Protein AF-A0A7S2VKK9-F1 (afdb_monomer_lite)

Organism: NCBI:txid1333877

Structure (mmCIF, N/CA/C/O backbone):
data_AF-A0A7S2VKK9-F1
#
_entry.id   AF-A0A7S2VKK9-F1
#
loop_
_atom_site.group_PDB
_atom_site.id
_atom_site.type_symbol
_atom_site.label_atom_id
_atom_site.label_alt_id
_atom_site.label_comp_id
_atom_site.label_asym_id
_atom_site.label_entity_id
_atom_site.label_seq_id
_atom_site.pdbx_PDB_ins_code
_atom_site.Cartn_x
_atom_site.Cartn_y
_atom_site.Cartn_z
_atom_site.occupancy
_atom_site.B_iso_or_equiv
_atom_site.auth_seq_id
_atom_site.auth_comp_id
_atom_site.auth_asym_id
_atom_site.auth_atom_id
_atom_site.pdbx_PDB_model_num
ATOM 1 N N . MET A 1 1 ? 43.364 -11.057 -56.332 1.00 78.00 1 MET A N 1
ATOM 2 C CA . MET A 1 1 ? 43.717 -10.960 -54.895 1.00 78.00 1 MET A CA 1
ATOM 3 C C . MET A 1 1 ? 43.530 -9.562 -54.306 1.00 78.00 1 MET A C 1
ATOM 5 O O . MET A 1 1 ? 42.889 -9.472 -53.272 1.00 78.00 1 MET A O 1
ATOM 9 N N . MET A 1 2 ? 43.999 -8.478 -54.940 1.00 90.31 2 MET A N 1
ATOM 10 C CA . MET A 1 2 ? 43.915 -7.111 -54.380 1.00 90.31 2 MET A CA 1
ATOM 11 C C . MET A 1 2 ? 42.489 -6.649 -54.000 1.00 90.31 2 MET A C 1
ATOM 13 O O . MET A 1 2 ? 42.286 -6.114 -52.916 1.00 90.31 2 MET A O 1
ATOM 17 N N . TRP A 1 3 ? 41.486 -6.938 -54.836 1.00 91.50 3 TRP A N 1
ATOM 18 C CA . TRP A 1 3 ? 40.078 -6.602 -54.561 1.00 91.50 3 TRP A CA 1
ATOM 19 C C . TRP A 1 3 ? 39.494 -7.301 -53.326 1.00 91.50 3 TRP A C 1
ATOM 21 O O . TRP A 1 3 ? 38.689 -6.714 -52.612 1.00 91.50 3 TRP A O 1
ATOM 31 N N . LEU A 1 4 ? 39.933 -8.532 -53.045 1.00 92.25 4 LEU A N 1
ATOM 32 C CA . LEU A 1 4 ? 39.472 -9.299 -51.886 1.00 92.25 4 LEU A CA 1
ATOM 33 C C . LEU A 1 4 ? 40.009 -8.699 -50.579 1.00 92.25 4 LEU A C 1
ATOM 35 O O . LEU A 1 4 ? 39.273 -8.585 -49.606 1.00 92.25 4 LEU A O 1
ATOM 39 N N . VAL A 1 5 ? 41.269 -8.252 -50.578 1.00 91.69 5 VAL A N 1
ATOM 40 C CA . VAL A 1 5 ? 41.887 -7.575 -49.425 1.00 91.69 5 VAL A CA 1
ATOM 41 C C . VAL A 1 5 ? 41.204 -6.234 -49.154 1.00 91.69 5 VAL A C 1
ATOM 43 O O . VAL A 1 5 ? 40.923 -5.905 -48.005 1.00 91.69 5 VAL A O 1
ATOM 46 N N . LEU A 1 6 ? 40.883 -5.477 -50.206 1.00 91.00 6 LEU A N 1
ATOM 47 C CA . LEU A 1 6 ? 40.191 -4.196 -50.065 1.00 91.00 6 LEU A CA 1
ATOM 48 C C . LEU A 1 6 ? 38.764 -4.382 -49.525 1.00 91.00 6 LEU A C 1
ATOM 50 O O . LEU A 1 6 ? 38.364 -3.666 -48.613 1.00 91.00 6 LEU A O 1
ATOM 54 N N . TYR A 1 7 ? 38.037 -5.393 -50.012 1.00 92.56 7 TYR A N 1
ATOM 55 C CA . TYR A 1 7 ? 36.715 -5.757 -49.494 1.00 92.56 7 TYR A CA 1
ATOM 56 C C . TYR A 1 7 ? 36.765 -6.173 -48.017 1.00 92.56 7 TYR A C 1
ATOM 58 O O . TYR A 1 7 ? 35.985 -5.666 -47.215 1.00 92.56 7 TYR A O 1
ATOM 66 N N . LEU A 1 8 ? 37.717 -7.033 -47.634 1.00 91.12 8 LEU A N 1
ATOM 67 C CA . LEU A 1 8 ? 37.890 -7.465 -46.243 1.00 91.12 8 LEU A CA 1
ATOM 68 C C . LEU A 1 8 ? 38.195 -6.289 -45.306 1.00 91.12 8 LEU A C 1
ATOM 70 O O . LEU A 1 8 ? 37.593 -6.199 -44.240 1.00 91.12 8 LEU A O 1
ATOM 74 N N . ASN A 1 9 ? 39.052 -5.352 -45.721 1.00 91.44 9 ASN A N 1
ATOM 75 C CA . ASN A 1 9 ? 39.366 -4.162 -44.927 1.00 91.44 9 ASN A CA 1
ATOM 76 C C . ASN A 1 9 ? 38.158 -3.231 -44.761 1.00 91.44 9 ASN A C 1
ATOM 78 O O . ASN A 1 9 ? 37.947 -2.698 -43.674 1.00 91.44 9 ASN A O 1
ATOM 82 N N . VAL A 1 10 ? 37.347 -3.052 -45.809 1.00 92.38 10 VAL A N 1
ATOM 83 C CA . VAL A 1 10 ? 36.124 -2.237 -45.732 1.00 92.38 10 VAL A CA 1
ATOM 84 C C . VAL A 1 10 ? 35.106 -2.885 -44.796 1.00 92.38 10 VAL A C 1
ATOM 86 O O . VAL A 1 10 ? 34.594 -2.212 -43.906 1.00 92.38 10 VAL A O 1
ATOM 89 N N . VAL A 1 11 ? 34.864 -4.193 -44.928 1.00 92.62 11 VAL A N 1
ATOM 90 C CA . VAL A 1 11 ? 33.946 -4.927 -44.042 1.00 92.62 11 VAL A CA 1
ATOM 91 C C . VAL A 1 11 ? 34.431 -4.873 -42.592 1.00 92.62 11 VAL A C 1
ATOM 93 O O . VAL A 1 11 ? 33.645 -4.563 -41.698 1.00 92.62 11 VAL A O 1
ATOM 96 N N . GLN A 1 12 ? 35.724 -5.096 -42.346 1.00 92.88 12 GLN A N 1
ATOM 97 C CA . GLN A 1 12 ? 36.304 -5.013 -41.005 1.00 92.88 12 GLN A CA 1
ATOM 98 C C . GLN A 1 12 ? 36.171 -3.603 -40.414 1.00 92.88 12 GLN A C 1
ATOM 100 O O . GLN A 1 12 ? 35.772 -3.467 -39.258 1.00 92.88 12 GLN A O 1
ATOM 105 N N . ALA A 1 13 ? 36.433 -2.551 -41.194 1.00 90.44 13 ALA A N 1
ATOM 106 C CA . ALA A 1 13 ? 36.272 -1.169 -40.747 1.00 90.44 13 ALA A CA 1
ATOM 107 C C . ALA A 1 13 ? 34.807 -0.833 -40.418 1.00 90.44 13 ALA A C 1
ATOM 109 O O . ALA A 1 13 ? 34.543 -0.208 -39.391 1.00 90.44 13 ALA A O 1
ATOM 110 N N . SER A 1 14 ? 33.849 -1.287 -41.233 1.00 89.56 14 SER A N 1
ATOM 111 C CA . SER A 1 14 ? 32.417 -1.092 -40.976 1.00 89.56 14 SER A CA 1
ATOM 112 C C . SER A 1 14 ? 31.949 -1.812 -39.711 1.00 89.56 14 SER A C 1
ATOM 114 O O . SER A 1 14 ? 31.207 -1.232 -38.921 1.00 89.56 14 SER A O 1
ATOM 116 N N . VAL A 1 15 ? 32.410 -3.045 -39.481 1.00 91.44 15 VAL A N 1
ATOM 117 C CA . VAL A 1 15 ? 32.084 -3.807 -38.267 1.00 91.44 15 VAL A CA 1
ATOM 118 C C . VAL A 1 15 ? 32.666 -3.119 -37.032 1.00 91.44 15 VAL A C 1
ATOM 120 O O . VAL A 1 15 ? 31.943 -2.894 -36.064 1.00 91.44 15 VAL A O 1
ATOM 123 N N . VAL A 1 16 ? 33.939 -2.712 -37.069 1.00 92.69 16 VAL A N 1
ATOM 124 C CA . VAL A 1 16 ? 34.577 -1.999 -35.949 1.00 92.69 16 VAL A CA 1
ATOM 125 C C . VAL A 1 16 ? 33.862 -0.678 -35.661 1.00 92.69 16 VAL A C 1
ATOM 127 O O . VAL A 1 16 ? 33.575 -0.394 -34.501 1.00 92.69 16 VAL A O 1
ATOM 130 N N . ALA A 1 17 ? 33.508 0.102 -36.686 1.00 88.75 17 ALA A N 1
ATOM 131 C CA . ALA A 1 17 ? 32.767 1.351 -36.513 1.00 88.75 17 ALA A CA 1
ATOM 132 C C . ALA A 1 17 ? 31.373 1.125 -35.900 1.00 88.75 17 ALA A C 1
ATOM 134 O O . ALA A 1 17 ? 30.969 1.868 -35.005 1.00 88.75 17 ALA A O 1
ATOM 135 N N . PHE A 1 18 ? 30.663 0.075 -36.325 1.00 91.06 18 PHE A N 1
ATOM 136 C CA . PHE A 1 18 ? 29.365 -0.289 -35.759 1.00 91.06 18 PHE A CA 1
ATOM 137 C C . PHE A 1 18 ? 29.469 -0.638 -34.271 1.00 91.06 18 PHE A C 1
ATOM 139 O O . PHE A 1 18 ? 28.671 -0.150 -33.477 1.00 91.06 18 PHE A O 1
ATOM 146 N N . PHE A 1 19 ? 30.473 -1.419 -33.866 1.00 92.38 19 PHE A N 1
ATOM 147 C CA . PHE A 1 19 ? 30.678 -1.741 -32.451 1.00 92.38 19 PHE A CA 1
ATOM 148 C C . PHE A 1 19 ? 31.119 -0.523 -31.633 1.00 92.38 19 PHE A C 1
ATOM 150 O O . PHE A 1 19 ? 30.591 -0.302 -30.545 1.00 92.38 19 PHE A O 1
ATOM 157 N N . MET A 1 20 ? 32.036 0.292 -32.161 1.00 92.50 20 MET A N 1
ATOM 158 C CA . MET A 1 20 ? 32.563 1.471 -31.466 1.00 92.50 20 MET A CA 1
ATOM 159 C C . MET A 1 20 ? 31.515 2.564 -31.250 1.00 92.50 20 MET A C 1
ATOM 161 O O . MET A 1 20 ? 31.612 3.295 -30.272 1.00 92.50 20 MET A O 1
ATOM 165 N N . LEU A 1 21 ? 30.517 2.684 -32.129 1.00 92.44 21 LEU A N 1
ATOM 166 C CA . LEU A 1 21 ? 29.444 3.674 -31.987 1.00 92.44 21 LEU A CA 1
ATOM 167 C C . LEU A 1 21 ? 28.177 3.078 -31.369 1.00 92.44 21 LEU A C 1
ATOM 169 O O . LEU A 1 21 ? 27.559 3.697 -30.506 1.00 92.44 21 LEU A O 1
ATOM 173 N N . GLY A 1 22 ? 27.796 1.867 -31.771 1.00 92.50 22 GLY A N 1
ATOM 174 C CA . GLY A 1 22 ? 26.566 1.223 -31.320 1.00 92.50 22 GLY A CA 1
ATOM 175 C C . GLY A 1 22 ? 26.605 0.822 -29.848 1.00 92.50 22 GLY A C 1
ATOM 176 O O . GLY A 1 22 ? 25.620 1.015 -29.138 1.00 92.50 22 GLY A O 1
ATOM 177 N N . LEU A 1 23 ? 27.741 0.309 -29.364 1.00 92.44 23 LEU A N 1
ATOM 178 C CA . LEU A 1 23 ? 27.854 -0.177 -27.989 1.00 92.44 23 LEU A CA 1
ATOM 179 C C . LEU A 1 23 ? 27.788 0.965 -26.957 1.00 92.44 23 LEU A C 1
ATOM 181 O O . LEU A 1 23 ? 27.008 0.838 -26.012 1.00 92.44 23 LEU A O 1
ATOM 185 N N . PRO A 1 24 ? 28.484 2.109 -27.129 1.00 94.12 24 PRO A N 1
ATOM 186 C CA . PRO A 1 24 ? 28.315 3.252 -26.231 1.00 94.12 24 PRO A CA 1
ATOM 187 C C . PRO A 1 24 ? 26.901 3.830 -26.244 1.00 94.12 24 PRO A C 1
ATOM 189 O O . PRO A 1 24 ? 26.372 4.135 -25.179 1.00 94.12 24 PRO A O 1
ATOM 192 N N . ILE A 1 25 ? 26.264 3.942 -27.418 1.00 94.81 25 ILE A N 1
ATOM 193 C CA . ILE A 1 25 ? 24.878 4.425 -2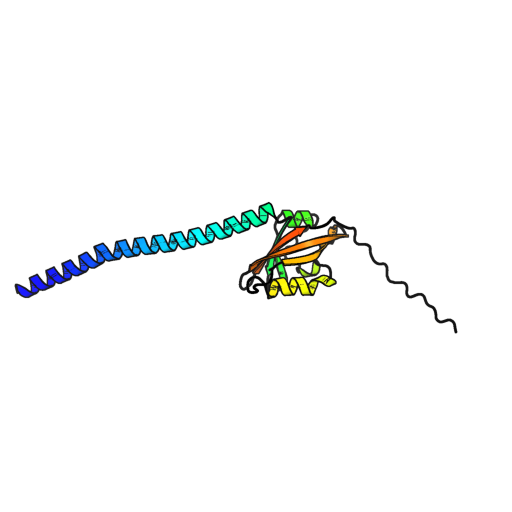7.512 1.00 94.81 25 ILE A CA 1
ATOM 194 C C . ILE A 1 25 ? 23.947 3.498 -26.727 1.00 94.81 25 ILE A C 1
ATOM 196 O O . ILE A 1 25 ? 23.158 3.981 -25.918 1.00 94.81 25 ILE A O 1
ATOM 200 N N . LEU A 1 26 ? 24.082 2.179 -26.900 1.00 94.38 26 LEU A N 1
ATOM 201 C CA . LEU A 1 26 ? 23.287 1.195 -26.168 1.00 94.38 26 LEU A CA 1
ATOM 202 C C . LEU A 1 26 ? 23.482 1.316 -24.652 1.00 94.38 26 LEU A C 1
ATOM 204 O O . LEU A 1 26 ? 22.494 1.323 -23.921 1.00 94.38 26 LEU A O 1
ATOM 208 N N . ILE A 1 27 ? 24.729 1.442 -24.181 1.00 95.50 27 ILE A N 1
ATOM 209 C CA . ILE A 1 27 ? 25.026 1.626 -22.752 1.00 95.50 27 ILE A CA 1
ATOM 210 C C . ILE A 1 27 ? 24.359 2.899 -22.233 1.00 95.50 27 ILE A C 1
ATOM 212 O O . ILE A 1 27 ? 23.664 2.843 -21.224 1.00 95.50 27 ILE A O 1
ATOM 216 N N . ILE A 1 28 ? 24.511 4.024 -22.937 1.00 95.81 28 ILE A N 1
ATOM 217 C CA . ILE A 1 28 ? 23.922 5.306 -22.531 1.00 95.81 28 ILE A CA 1
ATOM 218 C C . ILE A 1 28 ? 22.397 5.199 -22.468 1.00 95.81 28 ILE A C 1
ATOM 220 O O . ILE A 1 28 ? 21.794 5.612 -21.479 1.00 95.81 28 ILE A O 1
ATOM 224 N N . THR A 1 29 ? 21.757 4.620 -23.487 1.00 94.62 29 THR A N 1
ATOM 225 C CA . THR A 1 29 ? 20.302 4.424 -23.489 1.00 94.62 29 THR A CA 1
ATOM 226 C C . THR A 1 29 ? 19.860 3.547 -22.321 1.00 94.62 29 THR A C 1
ATOM 228 O O . THR A 1 29 ? 18.897 3.885 -21.638 1.00 94.62 29 THR A O 1
ATOM 231 N N . LEU A 1 30 ? 20.572 2.453 -22.047 1.00 95.56 30 LEU A N 1
ATOM 232 C CA . LEU A 1 30 ? 20.227 1.540 -20.961 1.00 95.56 30 LEU A CA 1
ATOM 233 C C . LEU A 1 30 ? 20.411 2.191 -19.583 1.00 95.56 30 LEU A C 1
ATOM 235 O O . LEU A 1 30 ? 19.562 2.012 -18.710 1.00 95.56 30 LEU A O 1
ATOM 239 N N . SER A 1 31 ? 21.454 3.005 -19.405 1.00 95.50 31 SER A N 1
ATOM 240 C CA . SER A 1 31 ? 21.652 3.817 -18.201 1.00 95.50 31 SER A CA 1
ATOM 241 C C . SER A 1 31 ? 20.512 4.815 -18.000 1.00 95.50 31 SER A C 1
ATOM 243 O O . SER A 1 31 ? 19.924 4.839 -16.926 1.00 95.50 31 SER A O 1
ATOM 245 N N . LEU A 1 32 ? 20.115 5.558 -19.039 1.00 94.50 32 LEU A N 1
ATOM 246 C CA . LEU A 1 32 ? 19.007 6.519 -18.951 1.00 94.50 32 LEU A CA 1
ATOM 247 C C . LEU A 1 32 ? 17.671 5.844 -18.615 1.00 94.50 32 LEU A C 1
ATOM 249 O O . LEU A 1 32 ? 16.903 6.340 -17.789 1.00 94.50 32 LEU A O 1
ATOM 253 N N . VAL A 1 33 ? 17.382 4.694 -19.228 1.00 95.06 33 VAL A N 1
ATOM 254 C CA . VAL A 1 33 ? 16.172 3.919 -18.914 1.00 95.06 33 VAL A CA 1
ATOM 255 C C . VAL A 1 33 ? 16.215 3.421 -17.469 1.00 95.06 33 VAL A C 1
ATOM 257 O O . VAL A 1 33 ? 15.222 3.513 -16.754 1.00 95.06 33 VAL A O 1
ATOM 260 N N . THR A 1 34 ? 17.369 2.946 -17.007 1.00 94.38 34 THR A N 1
ATOM 261 C CA . THR A 1 34 ? 17.518 2.483 -15.622 1.00 94.38 34 THR A CA 1
ATOM 262 C C . THR A 1 34 ? 17.327 3.633 -14.635 1.00 94.38 34 THR A C 1
ATOM 264 O O . THR A 1 34 ? 16.558 3.499 -13.688 1.00 94.38 34 THR A O 1
ATOM 267 N N . ASP A 1 35 ? 17.945 4.787 -14.883 1.00 94.81 35 ASP A N 1
ATOM 268 C CA . ASP A 1 35 ? 17.845 5.961 -14.014 1.00 94.81 35 ASP A CA 1
ATOM 269 C C . ASP A 1 35 ? 16.420 6.508 -13.946 1.00 94.81 35 ASP A C 1
ATOM 271 O O . ASP A 1 35 ? 15.938 6.850 -12.866 1.00 94.81 35 ASP A O 1
ATOM 275 N N . THR A 1 36 ? 15.714 6.558 -15.077 1.00 92.12 36 THR A N 1
ATOM 276 C CA . THR A 1 36 ? 14.314 7.007 -15.104 1.00 92.12 36 THR A CA 1
ATOM 277 C C . THR A 1 36 ? 13.413 6.073 -14.303 1.00 92.12 36 THR A C 1
ATOM 279 O O . THR A 1 36 ? 12.657 6.546 -13.456 1.00 92.12 36 THR A O 1
ATOM 282 N N . VAL A 1 37 ? 13.549 4.755 -14.476 1.00 92.19 37 VAL A N 1
ATOM 283 C CA . VAL A 1 37 ? 12.784 3.763 -13.704 1.00 92.19 37 VAL A CA 1
ATOM 284 C C . VAL A 1 37 ? 13.114 3.850 -12.213 1.00 92.19 37 VAL A C 1
ATOM 286 O O . VAL A 1 37 ? 12.205 3.906 -11.382 1.00 92.19 37 VAL A O 1
ATOM 289 N N . CYS A 1 38 ? 14.397 3.916 -11.855 1.00 92.38 38 CYS A N 1
ATOM 290 C CA . CYS A 1 38 ? 14.841 4.037 -10.467 1.00 92.38 38 CYS A CA 1
ATOM 291 C C . CYS A 1 38 ? 14.341 5.333 -9.818 1.00 92.38 38 CYS A C 1
ATOM 293 O O . CYS A 1 38 ? 13.8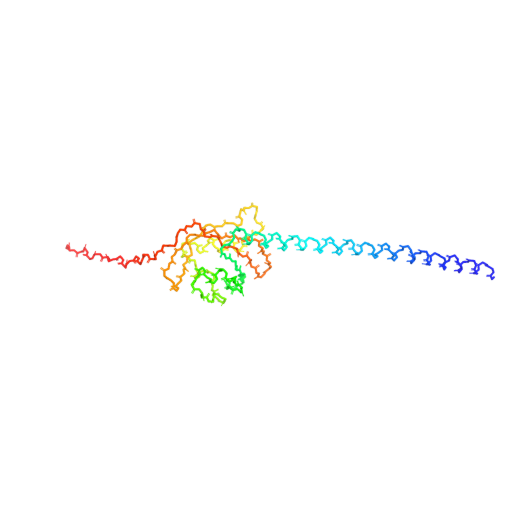43 5.298 -8.693 1.00 92.38 38 CYS A O 1
ATOM 295 N N . SER A 1 39 ? 14.417 6.459 -10.529 1.00 89.50 39 SER A N 1
ATOM 296 C CA . SER A 1 39 ? 13.936 7.761 -10.060 1.00 89.50 39 SER A CA 1
ATOM 297 C C . SER A 1 39 ? 12.424 7.756 -9.840 1.00 89.50 39 SER A C 1
ATOM 299 O O . SER A 1 39 ? 11.954 8.198 -8.791 1.00 89.50 39 SER A O 1
ATOM 301 N N . SER A 1 40 ? 11.651 7.178 -10.765 1.00 84.19 40 SER A N 1
ATOM 302 C CA . SER A 1 40 ? 10.201 7.029 -10.606 1.00 84.19 40 SER A CA 1
ATOM 303 C C . SER A 1 40 ? 9.839 6.145 -9.412 1.00 84.19 40 SER A C 1
ATOM 305 O O . SER A 1 40 ? 8.993 6.525 -8.602 1.00 84.19 40 SER A O 1
ATOM 307 N N . CYS A 1 41 ? 10.506 5.000 -9.246 1.00 83.44 41 CYS A N 1
ATOM 308 C CA . CYS A 1 41 ? 10.306 4.130 -8.087 1.00 83.44 41 CYS A CA 1
ATOM 309 C C . CYS A 1 41 ? 10.643 4.849 -6.777 1.00 83.44 41 CYS A C 1
ATOM 311 O O . CYS A 1 41 ? 9.846 4.828 -5.840 1.00 83.44 41 CYS A O 1
ATOM 313 N N . TYR A 1 42 ? 11.789 5.529 -6.718 1.00 88.06 42 TYR A N 1
ATOM 314 C CA . TYR A 1 42 ? 12.221 6.265 -5.534 1.00 88.06 42 TYR A CA 1
ATOM 315 C C . TYR A 1 42 ? 11.272 7.419 -5.192 1.00 88.06 42 TYR A C 1
ATOM 317 O O . TYR A 1 42 ? 10.902 7.590 -4.031 1.00 88.06 42 TYR A O 1
ATOM 325 N N . SER A 1 43 ? 10.835 8.185 -6.195 1.00 82.38 43 SER A N 1
ATOM 326 C CA . SER A 1 43 ? 9.873 9.274 -6.022 1.00 82.38 43 SER A CA 1
ATOM 327 C C . SER A 1 43 ? 8.550 8.762 -5.453 1.00 82.38 43 SER A C 1
ATOM 329 O O . SER A 1 43 ? 8.063 9.314 -4.469 1.00 82.38 43 SER A O 1
ATOM 331 N N . ASN A 1 44 ? 8.027 7.652 -5.983 1.00 78.12 44 ASN A N 1
ATOM 332 C CA . ASN A 1 44 ? 6.798 7.032 -5.487 1.00 78.12 44 ASN A CA 1
ATOM 333 C C . ASN A 1 44 ? 6.938 6.532 -4.045 1.00 78.12 44 ASN A C 1
ATOM 335 O O . ASN A 1 44 ? 6.063 6.785 -3.218 1.00 78.12 44 ASN A O 1
ATOM 339 N N . VAL A 1 45 ? 8.046 5.861 -3.713 1.00 81.75 45 VAL A N 1
ATOM 340 C CA . VAL A 1 45 ? 8.306 5.398 -2.339 1.00 81.75 45 VAL A CA 1
ATOM 341 C C . VAL A 1 45 ? 8.390 6.585 -1.384 1.00 81.75 45 VAL A C 1
ATOM 343 O O . VAL A 1 45 ? 7.732 6.587 -0.347 1.00 81.75 45 VAL A O 1
ATOM 346 N N . ARG A 1 46 ? 9.131 7.635 -1.750 1.00 83.12 46 ARG A N 1
ATOM 347 C CA . ARG A 1 46 ? 9.302 8.822 -0.909 1.00 83.12 46 ARG A CA 1
ATOM 348 C C . ARG A 1 46 ? 8.007 9.617 -0.746 1.00 83.12 46 ARG A C 1
ATOM 350 O O . ARG A 1 46 ? 7.732 10.107 0.350 1.00 83.12 46 ARG A O 1
ATOM 357 N N . ALA A 1 47 ? 7.207 9.741 -1.803 1.00 77.56 47 ALA A N 1
ATOM 358 C CA . ALA A 1 47 ? 5.883 10.353 -1.741 1.00 77.56 47 ALA A CA 1
ATOM 359 C C . ALA A 1 47 ? 4.971 9.578 -0.780 1.00 77.56 47 ALA A C 1
ATOM 361 O O . ALA A 1 47 ? 4.381 10.180 0.115 1.00 77.56 47 ALA A O 1
ATOM 362 N N . ASN A 1 48 ? 4.944 8.246 -0.887 1.00 79.88 48 ASN A N 1
ATOM 363 C CA . ASN A 1 48 ? 4.175 7.386 0.010 1.00 79.88 48 ASN A CA 1
ATOM 364 C C . ASN A 1 48 ? 4.643 7.505 1.463 1.00 79.88 48 ASN A C 1
ATOM 366 O O . ASN A 1 48 ? 3.818 7.697 2.349 1.00 79.88 48 ASN A O 1
ATOM 370 N N . GLU A 1 49 ? 5.950 7.464 1.726 1.00 80.94 49 GLU A N 1
ATOM 371 C CA . GLU A 1 49 ? 6.485 7.656 3.079 1.00 80.94 49 GLU A CA 1
ATOM 372 C C . GLU A 1 49 ? 6.116 9.019 3.667 1.00 80.94 49 GLU A C 1
ATOM 374 O O . GLU A 1 49 ? 5.818 9.124 4.855 1.00 80.94 49 GLU A O 1
ATOM 379 N N . THR A 1 50 ? 6.132 10.068 2.845 1.00 80.94 50 THR A N 1
ATOM 380 C CA . THR A 1 50 ? 5.793 11.424 3.289 1.00 80.94 50 THR A CA 1
ATOM 381 C C . THR A 1 50 ? 4.304 11.518 3.610 1.00 80.94 50 THR A C 1
ATOM 383 O O . THR A 1 50 ? 3.940 12.009 4.674 1.00 80.94 50 THR A O 1
ATOM 386 N N . LEU A 1 51 ? 3.441 10.966 2.753 1.00 74.44 51 LEU A N 1
ATOM 387 C CA . LEU A 1 51 ? 2.000 10.883 3.002 1.00 74.44 51 LEU A CA 1
ATOM 388 C C . LEU A 1 51 ? 1.687 10.097 4.279 1.00 74.44 51 LEU A C 1
ATOM 390 O O . LEU A 1 51 ? 0.881 10.542 5.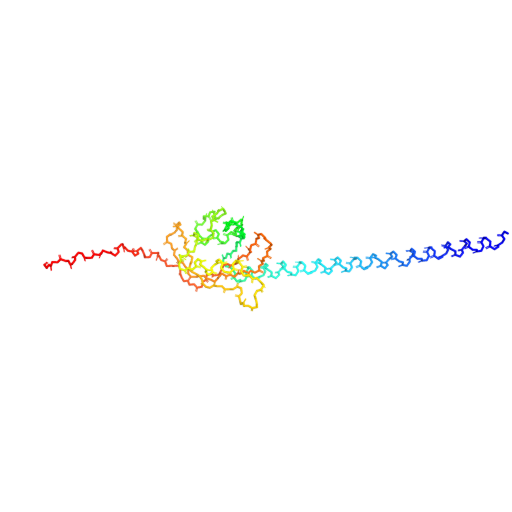095 1.00 74.44 51 LEU A O 1
ATOM 394 N N . LEU A 1 52 ? 2.366 8.968 4.481 1.00 79.38 52 LEU A N 1
ATOM 395 C CA . LEU A 1 52 ? 2.228 8.144 5.678 1.00 79.38 52 LEU A CA 1
ATOM 396 C C . LEU A 1 52 ? 2.639 8.906 6.940 1.00 79.38 52 LEU A C 1
ATOM 398 O O . LEU A 1 52 ? 1.890 8.913 7.915 1.00 79.38 52 LEU A O 1
ATOM 402 N N . LYS A 1 53 ? 3.787 9.592 6.918 1.00 78.69 53 LYS A N 1
ATOM 403 C CA . LYS A 1 53 ? 4.285 10.360 8.069 1.00 78.69 53 LYS A CA 1
ATOM 404 C C . LYS A 1 53 ? 3.416 11.567 8.405 1.00 78.69 53 LYS A C 1
ATOM 406 O O . LYS A 1 53 ? 3.273 11.891 9.577 1.00 78.69 53 LYS A O 1
ATOM 411 N N . THR A 1 54 ? 2.883 12.259 7.401 1.00 75.69 54 THR A N 1
ATOM 412 C CA . THR A 1 54 ? 2.165 13.522 7.618 1.00 75.69 54 THR A CA 1
ATOM 413 C C . THR A 1 54 ? 0.677 13.320 7.900 1.00 75.69 54 THR A C 1
ATOM 415 O O . THR A 1 54 ? 0.096 14.119 8.628 1.00 75.69 54 THR A O 1
ATOM 418 N N . PHE A 1 55 ? 0.051 12.275 7.350 1.00 70.12 55 PHE A N 1
ATOM 419 C CA . PHE A 1 55 ? -1.413 12.170 7.338 1.00 70.12 55 PHE A CA 1
ATOM 420 C C . PHE A 1 55 ? -1.981 10.868 7.899 1.00 70.12 55 PHE A C 1
ATOM 422 O O . PHE A 1 55 ? -3.202 10.768 8.002 1.00 70.12 55 PHE A O 1
ATOM 429 N N . SER A 1 56 ? -1.159 9.879 8.265 1.00 79.50 56 SER A N 1
ATOM 430 C CA . SER A 1 56 ? -1.673 8.600 8.767 1.00 79.50 56 SER A CA 1
ATOM 431 C C . SER A 1 56 ? -1.380 8.393 10.250 1.00 79.50 56 SER A C 1
ATOM 433 O O . SER A 1 56 ? -0.252 8.555 10.707 1.00 79.50 56 SER A O 1
ATOM 435 N N . ASN A 1 57 ? -2.409 8.001 10.999 1.00 90.06 57 ASN A N 1
ATOM 436 C CA . ASN A 1 57 ? -2.279 7.475 12.359 1.00 90.06 57 ASN A CA 1
ATOM 437 C C . ASN A 1 57 ? -1.907 5.983 12.344 1.00 90.06 57 ASN A C 1
ATOM 439 O O . ASN A 1 57 ? -1.484 5.438 13.356 1.00 90.06 57 ASN A O 1
ATOM 443 N N . GLY A 1 58 ? -2.059 5.322 11.196 1.00 91.38 58 GLY A N 1
ATOM 444 C CA . GLY A 1 58 ? -1.691 3.933 10.984 1.00 91.38 58 GLY A CA 1
ATOM 445 C C . GLY A 1 58 ? -1.745 3.571 9.505 1.00 91.38 58 GLY A C 1
ATOM 446 O O . GLY A 1 58 ? -2.412 4.231 8.706 1.00 91.38 58 GLY A O 1
ATOM 447 N N . ALA A 1 59 ? -1.039 2.513 9.128 1.00 92.31 59 ALA A N 1
ATOM 448 C CA . ALA A 1 59 ? -1.083 1.964 7.783 1.00 92.31 59 ALA A CA 1
ATOM 449 C C . ALA A 1 59 ? -1.003 0.449 7.836 1.00 92.31 59 ALA A C 1
ATOM 451 O O . ALA A 1 59 ? -0.372 -0.116 8.729 1.00 92.31 59 ALA A O 1
ATOM 452 N N . PHE A 1 60 ? -1.648 -0.211 6.887 1.00 94.56 60 PHE A N 1
ATOM 453 C CA . PHE A 1 60 ? -1.695 -1.660 6.845 1.00 94.56 60 PHE A CA 1
ATOM 454 C C . PHE A 1 60 ? -1.931 -2.165 5.421 1.00 94.56 60 PHE A C 1
ATOM 456 O O . PHE A 1 60 ? -2.407 -1.444 4.542 1.00 94.56 60 PHE A O 1
ATOM 463 N N . ALA A 1 61 ? -1.544 -3.413 5.185 1.00 95.25 61 ALA A N 1
ATOM 464 C CA . ALA A 1 61 ? -1.690 -4.095 3.911 1.00 95.25 61 ALA A CA 1
ATOM 465 C C . ALA A 1 61 ? -2.691 -5.235 4.061 1.00 95.25 61 ALA A C 1
ATOM 467 O O . ALA A 1 61 ? -2.556 -6.057 4.968 1.00 95.25 61 ALA A O 1
ATOM 468 N N . VAL A 1 62 ? -3.651 -5.311 3.149 1.00 96.56 62 VAL A N 1
ATOM 469 C CA . VAL A 1 62 ? -4.714 -6.317 3.145 1.00 96.56 62 VAL A CA 1
ATOM 470 C C . VAL A 1 62 ? -4.566 -7.206 1.930 1.00 96.56 62 VAL A C 1
ATOM 472 O O . VAL A 1 62 ? -4.364 -6.725 0.814 1.00 96.56 62 VAL A O 1
ATOM 475 N N . ASP A 1 63 ? -4.655 -8.510 2.153 1.00 96.44 63 ASP A N 1
ATOM 476 C CA . ASP A 1 63 ? -4.773 -9.483 1.081 1.00 96.44 63 ASP A CA 1
ATOM 477 C C . ASP A 1 63 ? -6.149 -9.367 0.429 1.00 96.44 63 ASP A C 1
ATOM 479 O O . ASP A 1 63 ? -7.176 -9.561 1.074 1.00 96.44 63 ASP A O 1
ATOM 483 N N . MET A 1 64 ? -6.175 -9.090 -0.869 1.00 93.50 64 MET A N 1
ATOM 484 C CA . MET A 1 64 ? -7.426 -8.948 -1.607 1.00 93.50 64 MET A CA 1
ATOM 485 C C . MET A 1 64 ? -8.219 -10.252 -1.724 1.00 93.50 64 MET A C 1
ATOM 487 O O . MET A 1 64 ? -9.409 -10.207 -2.010 1.00 93.50 64 MET A O 1
ATOM 491 N N . ARG A 1 65 ? -7.579 -11.419 -1.569 1.00 93.88 65 ARG A N 1
ATOM 492 C CA . ARG A 1 65 ? -8.275 -12.710 -1.691 1.00 93.88 65 ARG A CA 1
ATOM 493 C C . ARG A 1 65 ? -8.955 -13.137 -0.401 1.00 93.88 65 ARG A C 1
ATOM 495 O O . ARG A 1 65 ? -10.047 -13.685 -0.461 1.00 93.88 65 ARG A O 1
ATOM 502 N N . SER A 1 66 ? -8.278 -12.957 0.728 1.00 95.00 66 SER A N 1
ATOM 503 C CA . SER A 1 66 ? -8.763 -13.401 2.037 1.00 95.00 66 SER A CA 1
ATOM 504 C C . SER A 1 66 ? -9.366 -12.282 2.877 1.00 95.00 66 SER A C 1
ATOM 506 O O . SER A 1 66 ? -9.948 -12.591 3.903 1.00 95.00 66 SER A O 1
ATOM 508 N N . GLY A 1 67 ? -9.172 -11.007 2.518 1.00 94.19 67 GLY A N 1
ATOM 509 C CA . GLY A 1 67 ? -9.528 -9.871 3.380 1.00 94.19 67 GLY A CA 1
ATOM 510 C C . GLY A 1 67 ? -8.598 -9.698 4.588 1.00 94.19 67 GLY A C 1
ATOM 511 O O . GLY A 1 67 ? -8.725 -8.734 5.340 1.00 94.19 67 GLY A O 1
ATOM 512 N N . SER A 1 68 ? -7.615 -10.589 4.758 1.00 97.19 68 SER A N 1
ATOM 513 C CA . SER A 1 68 ? -6.767 -10.618 5.948 1.00 97.19 68 SER A CA 1
ATOM 514 C C . SER A 1 68 ? -5.642 -9.590 5.895 1.00 97.19 68 SER A C 1
ATOM 516 O O . SER A 1 68 ? -4.973 -9.422 4.867 1.00 97.19 68 SER A O 1
ATOM 518 N N . ILE A 1 69 ? -5.337 -8.989 7.037 1.00 97.12 69 ILE A N 1
ATOM 519 C CA . ILE A 1 69 ? -4.231 -8.051 7.205 1.00 97.12 69 ILE A CA 1
ATOM 520 C C . ILE A 1 69 ? -2.903 -8.812 7.157 1.00 97.12 69 ILE A C 1
ATOM 522 O O . ILE A 1 69 ? -2.618 -9.665 7.991 1.00 97.12 69 ILE A O 1
ATOM 526 N N . ARG A 1 70 ? -2.054 -8.492 6.179 1.00 96.88 70 ARG A N 1
ATOM 527 C CA . ARG A 1 70 ? -0.709 -9.074 6.019 1.00 96.88 70 ARG A CA 1
ATOM 528 C C . ARG A 1 70 ? 0.376 -8.274 6.724 1.00 96.88 70 ARG A C 1
ATOM 530 O O . ARG A 1 70 ? 1.404 -8.827 7.100 1.00 96.88 70 ARG A O 1
ATOM 537 N N . HIS A 1 71 ? 0.178 -6.968 6.847 1.00 95.12 71 HIS A N 1
ATOM 538 C CA . HIS A 1 71 ? 1.137 -6.067 7.468 1.00 95.12 71 HIS A CA 1
ATOM 539 C C . HIS A 1 71 ? 0.399 -4.938 8.171 1.00 95.12 71 HIS A C 1
ATOM 541 O O . HIS A 1 71 ? -0.588 -4.445 7.636 1.00 95.12 71 HIS A O 1
ATOM 547 N N . ALA A 1 72 ? 0.898 -4.504 9.322 1.00 94.12 72 ALA A N 1
ATOM 548 C CA . ALA A 1 72 ? 0.392 -3.353 10.054 1.00 94.12 72 ALA A CA 1
ATOM 549 C C . ALA A 1 72 ? 1.576 -2.534 10.574 1.00 94.12 72 ALA A C 1
ATOM 551 O O . ALA A 1 72 ? 2.570 -3.095 11.041 1.00 94.12 72 ALA A O 1
ATOM 552 N N . SER A 1 73 ? 1.483 -1.211 10.474 1.00 92.69 73 SER A N 1
ATOM 553 C CA . SER A 1 73 ? 2.482 -0.301 11.021 1.00 92.69 73 SER A CA 1
ATOM 554 C C . SER A 1 73 ? 2.427 -0.291 12.547 1.00 92.69 73 SER A C 1
ATOM 556 O O . SER A 1 73 ? 1.391 -0.568 13.151 1.00 92.69 73 SER A O 1
ATOM 558 N N . VAL A 1 74 ? 3.537 0.084 13.186 1.00 91.44 74 VAL A N 1
ATOM 559 C CA . VAL A 1 74 ? 3.617 0.162 14.654 1.00 91.44 74 VAL A CA 1
ATOM 560 C C . VAL A 1 74 ? 2.570 1.126 15.223 1.00 91.44 74 VAL A C 1
ATOM 562 O O . VAL A 1 74 ? 1.887 0.786 16.181 1.00 91.44 74 VAL A O 1
ATOM 565 N N . SER A 1 75 ? 2.351 2.274 14.576 1.00 91.31 75 SER A N 1
ATOM 566 C CA . SER A 1 75 ? 1.324 3.244 14.986 1.00 91.31 75 SER A CA 1
ATOM 567 C C . SER A 1 75 ? -0.098 2.681 14.895 1.00 91.31 75 SER A C 1
ATOM 569 O O . SER A 1 75 ? -0.949 3.004 15.720 1.00 91.31 75 SER A O 1
ATOM 571 N N . MET A 1 76 ? -0.354 1.786 13.934 1.00 91.50 76 MET A N 1
ATOM 572 C CA . MET A 1 76 ? -1.626 1.073 13.858 1.00 91.50 76 MET A CA 1
ATOM 573 C C . MET A 1 76 ? -1.784 0.134 15.066 1.00 91.50 76 MET A C 1
ATOM 575 O O . MET A 1 76 ? -2.844 0.118 15.677 1.00 91.50 76 MET A O 1
ATOM 579 N N . LEU A 1 77 ? -0.734 -0.594 15.468 1.00 91.94 77 LEU A N 1
ATOM 580 C CA . LEU A 1 77 ? -0.773 -1.430 16.679 1.00 91.94 77 LEU A CA 1
ATOM 581 C C . LEU A 1 77 ? -1.091 -0.587 17.921 1.00 91.94 77 LEU A C 1
ATOM 583 O O . LEU A 1 77 ? -1.957 -0.958 18.705 1.00 91.94 77 LEU A O 1
ATOM 587 N N . GLU A 1 78 ? -0.436 0.564 18.084 1.00 91.69 78 GLU A N 1
ATOM 588 C CA . GLU A 1 78 ? -0.683 1.488 19.200 1.00 91.69 78 GLU A CA 1
ATOM 589 C C . GLU A 1 78 ? -2.138 1.973 19.235 1.00 91.69 78 GLU A C 1
ATOM 591 O O . GLU A 1 78 ? -2.759 1.984 20.300 1.00 91.69 78 GLU A O 1
ATOM 596 N N . LEU A 1 79 ? -2.715 2.290 18.070 1.00 90.12 79 LEU A N 1
ATOM 597 C CA . LEU A 1 79 ? -4.105 2.733 17.951 1.00 90.12 79 LEU A CA 1
ATOM 598 C C . LEU A 1 79 ? -5.112 1.671 18.428 1.00 90.12 79 LEU A C 1
ATOM 600 O O . LEU A 1 79 ? -6.146 2.015 19.000 1.00 90.12 79 LEU A O 1
ATOM 604 N N . PHE A 1 80 ? -4.789 0.390 18.246 1.00 91.44 80 PHE A N 1
ATOM 605 C CA . PHE A 1 80 ? -5.606 -0.753 18.668 1.00 91.44 80 PHE A CA 1
ATOM 606 C C . PHE A 1 80 ? -5.131 -1.365 20.001 1.00 91.44 80 PHE A C 1
ATOM 608 O O . PHE A 1 80 ? -5.400 -2.524 20.307 1.00 91.44 80 PHE A O 1
ATOM 615 N N . GLY A 1 81 ? -4.429 -0.595 20.841 1.00 90.69 81 GLY A N 1
ATOM 616 C CA . GLY A 1 81 ? -4.040 -1.032 22.188 1.00 90.69 81 GLY A CA 1
ATOM 617 C C . GLY A 1 81 ? -2.923 -2.084 22.213 1.00 90.69 81 GLY A C 1
ATOM 618 O O . GLY A 1 81 ? -2.865 -2.911 23.125 1.00 90.69 81 GLY A O 1
ATOM 619 N N . GLY A 1 82 ? -2.044 -2.076 21.212 1.00 91.25 82 GLY A N 1
ATOM 620 C CA . GLY A 1 82 ? -0.886 -2.964 21.089 1.00 91.25 82 GLY A CA 1
ATOM 621 C C . GLY A 1 82 ? -1.222 -4.385 20.631 1.00 91.25 82 GLY A C 1
ATOM 622 O O . GLY A 1 82 ? -0.425 -5.295 20.850 1.00 91.25 82 GLY A O 1
ATOM 623 N N . GLU A 1 83 ? -2.406 -4.607 20.061 1.00 89.44 83 GLU A N 1
ATOM 624 C CA . GLU A 1 83 ? -2.817 -5.909 19.532 1.00 89.44 83 GLU A CA 1
ATOM 625 C C . GLU A 1 83 ? -2.196 -6.182 18.158 1.00 89.44 83 GLU A C 1
ATOM 627 O O . GLU A 1 83 ? -2.193 -5.318 17.281 1.00 89.44 83 GLU A O 1
ATOM 632 N N . ASN A 1 84 ? -1.670 -7.395 17.959 1.00 92.06 84 ASN A N 1
ATOM 633 C CA . ASN A 1 84 ? -1.145 -7.805 16.662 1.00 92.06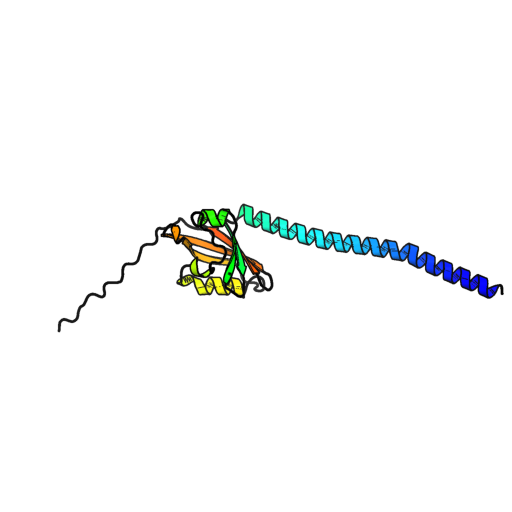 84 ASN A CA 1
ATOM 634 C C . ASN A 1 84 ? -2.295 -8.141 15.707 1.00 92.06 84 ASN A C 1
ATOM 636 O O . ASN A 1 84 ? -2.835 -9.237 15.759 1.00 92.06 84 ASN A O 1
ATOM 640 N N . MET A 1 85 ? -2.617 -7.217 14.805 1.00 93.38 85 MET A N 1
ATOM 641 C CA . MET A 1 85 ? -3.706 -7.376 13.833 1.00 93.38 85 MET A CA 1
ATOM 642 C C . MET A 1 85 ? -3.339 -8.221 12.605 1.00 93.38 85 MET A C 1
ATOM 644 O O . MET A 1 85 ? -4.180 -8.437 11.736 1.00 93.38 85 MET A O 1
ATOM 648 N N . VAL A 1 86 ? -2.095 -8.689 12.475 1.00 95.88 86 VAL A N 1
ATOM 649 C CA . VAL A 1 86 ? -1.704 -9.512 11.323 1.00 95.88 86 VAL A CA 1
ATOM 650 C C . VAL A 1 86 ? -2.440 -10.854 11.370 1.00 95.88 86 VAL A C 1
ATOM 652 O O . VAL A 1 86 ? -2.359 -11.581 12.354 1.00 95.88 86 VAL A O 1
ATOM 655 N N . GLY A 1 87 ? -3.127 -11.191 10.279 1.00 96.50 87 GLY A N 1
ATOM 656 C CA . GLY A 1 87 ? -3.942 -12.396 10.126 1.00 96.50 87 GLY A CA 1
ATOM 657 C C . GLY A 1 87 ? -5.439 -12.182 10.355 1.00 96.50 87 GLY A C 1
ATOM 658 O O . GLY A 1 87 ? -6.221 -13.007 9.892 1.00 96.50 87 GLY A O 1
ATOM 659 N N . TYR A 1 88 ? -5.840 -11.078 10.988 1.00 95.88 88 TYR A N 1
ATOM 660 C CA . TYR A 1 88 ? -7.249 -10.740 11.198 1.00 95.88 88 TYR A CA 1
ATOM 661 C C . TYR A 1 88 ? -7.894 -10.262 9.901 1.00 95.88 88 TYR A C 1
ATOM 663 O O . TYR A 1 88 ? -7.217 -9.667 9.053 1.00 95.88 88 TYR A O 1
ATOM 671 N N . ASP A 1 89 ? -9.194 -10.502 9.749 1.00 96.00 89 ASP A N 1
ATOM 672 C CA . ASP A 1 89 ? -9.964 -9.920 8.656 1.00 96.00 89 ASP A CA 1
ATOM 673 C C . ASP A 1 89 ? -10.181 -8.426 8.928 1.00 96.00 89 ASP A C 1
ATOM 675 O O . ASP A 1 89 ? -10.470 -8.004 10.050 1.00 96.00 89 ASP A O 1
ATOM 679 N N . ILE A 1 90 ? -10.030 -7.596 7.898 1.00 95.19 90 ILE A N 1
ATOM 680 C CA . ILE A 1 90 ? -10.265 -6.158 8.021 1.00 95.19 90 ILE A CA 1
ATOM 681 C C . ILE A 1 90 ? -11.700 -5.851 8.471 1.00 95.19 90 ILE A C 1
ATOM 683 O O . ILE A 1 90 ? -11.912 -4.862 9.172 1.00 95.19 90 ILE A O 1
ATOM 687 N N . ILE A 1 91 ? -12.688 -6.675 8.104 1.00 95.44 91 ILE A N 1
ATOM 688 C CA . ILE A 1 91 ? -14.088 -6.444 8.498 1.00 95.44 91 ILE A CA 1
ATOM 689 C C . ILE A 1 91 ? -14.291 -6.518 10.007 1.00 95.44 91 ILE A C 1
ATOM 691 O O . ILE A 1 91 ? -15.153 -5.812 10.526 1.00 95.44 91 ILE A O 1
ATOM 695 N N . ASP A 1 92 ? -13.477 -7.298 10.716 1.00 94.12 92 ASP A N 1
ATOM 696 C CA . ASP A 1 92 ? -13.586 -7.452 12.169 1.00 94.12 92 ASP A CA 1
ATOM 697 C C . ASP A 1 92 ? -13.179 -6.163 12.898 1.00 94.12 92 ASP A C 1
ATOM 699 O O . ASP A 1 92 ? -13.698 -5.840 13.967 1.00 94.12 92 ASP A O 1
ATOM 703 N N . LEU A 1 93 ? -12.314 -5.359 12.272 1.00 93.38 93 LEU A N 1
ATOM 704 C CA . LEU A 1 93 ? -11.890 -4.057 12.789 1.00 93.38 93 LEU A CA 1
ATOM 705 C C . LEU A 1 93 ? -12.891 -2.933 12.492 1.00 93.38 93 LEU A C 1
ATOM 707 O O . LEU A 1 93 ? -12.702 -1.800 12.945 1.00 93.38 93 LEU A O 1
ATOM 711 N N . VAL A 1 94 ? -13.931 -3.201 11.703 1.00 94.81 94 VAL A N 1
ATOM 712 C CA . VAL A 1 94 ? -14.855 -2.197 11.164 1.00 94.81 94 VAL A CA 1
ATOM 713 C C . VAL A 1 94 ? -16.261 -2.467 11.685 1.00 94.81 94 VAL A C 1
ATOM 715 O O . VAL A 1 94 ? -16.710 -3.604 11.793 1.00 94.81 94 VAL A O 1
ATOM 718 N N . VAL A 1 95 ? -16.999 -1.408 12.016 1.00 93.75 95 VAL A N 1
ATOM 719 C CA . VAL A 1 95 ? -18.392 -1.548 12.455 1.00 93.75 95 VAL A CA 1
ATOM 720 C C . VAL A 1 95 ? -19.243 -2.113 11.299 1.00 93.75 95 VAL A C 1
ATOM 722 O O . VAL A 1 95 ? -19.100 -1.635 10.172 1.00 93.75 95 VAL A O 1
ATOM 725 N N . PRO A 1 96 ? -20.180 -3.056 11.544 1.00 94.25 96 PRO A N 1
ATOM 726 C CA . PRO A 1 96 ? -20.935 -3.748 10.489 1.00 94.25 96 PRO A CA 1
ATOM 727 C C . PRO A 1 96 ? -21.588 -2.850 9.431 1.00 94.25 96 PRO A C 1
ATOM 729 O O . PRO A 1 96 ? -21.621 -3.190 8.251 1.00 94.25 96 PRO A O 1
ATOM 732 N N . LYS A 1 97 ? -22.054 -1.658 9.830 1.00 95.00 97 LYS A N 1
ATOM 733 C CA . LYS A 1 97 ? -22.656 -0.666 8.922 1.00 95.00 97 LYS A CA 1
ATOM 734 C C . LYS A 1 97 ? -21.722 -0.216 7.783 1.00 95.00 97 LYS A C 1
ATOM 736 O O . LYS A 1 97 ? -22.204 0.199 6.735 1.00 95.00 97 LYS A O 1
ATOM 741 N N . ASP A 1 98 ? -20.404 -0.283 7.986 1.00 95.44 98 ASP A N 1
ATOM 742 C CA . ASP A 1 98 ? -19.391 0.226 7.055 1.00 95.44 98 ASP A CA 1
ATOM 743 C C . ASP A 1 98 ? -18.676 -0.889 6.267 1.00 95.44 98 ASP A C 1
ATOM 745 O O . ASP A 1 98 ? -17.868 -0.590 5.384 1.00 95.44 98 ASP A O 1
ATOM 749 N N . HIS A 1 99 ? -18.998 -2.169 6.504 1.00 94.69 99 HIS A N 1
ATOM 750 C CA . HIS A 1 99 ? -18.352 -3.322 5.850 1.00 94.69 99 HIS A CA 1
ATOM 751 C C . HIS A 1 99 ? -18.371 -3.230 4.322 1.00 94.69 99 HIS A C 1
ATOM 753 O O . HIS A 1 99 ? -17.330 -3.334 3.672 1.00 94.69 99 HIS A O 1
ATOM 759 N N . CYS A 1 100 ? -19.535 -2.941 3.732 1.00 92.94 100 CYS A N 1
ATOM 760 C CA . CYS A 1 100 ? -19.659 -2.800 2.279 1.00 92.94 100 CYS A CA 1
ATOM 761 C C . CYS A 1 100 ? -18.807 -1.650 1.726 1.00 92.94 100 CYS A C 1
ATOM 763 O O . CYS A 1 100 ? -18.305 -1.734 0.608 1.00 92.94 100 CYS A O 1
ATOM 765 N N . ARG A 1 101 ? -18.627 -0.566 2.490 1.00 91.62 101 ARG A N 1
ATOM 766 C CA . ARG A 1 101 ? -17.844 0.601 2.054 1.00 91.62 101 ARG A CA 1
ATOM 767 C C . ARG A 1 101 ? -16.361 0.267 1.996 1.00 91.62 101 ARG A C 1
ATOM 769 O O . ARG A 1 101 ? -15.687 0.667 1.052 1.00 91.62 101 ARG A O 1
ATOM 776 N N . VAL A 1 102 ? -15.880 -0.499 2.972 1.00 92.94 102 VAL A N 1
ATOM 777 C CA . VAL A 1 102 ? -14.495 -0.976 3.030 1.00 92.94 102 VAL A CA 1
ATOM 778 C C . VAL A 1 102 ? -14.208 -1.974 1.916 1.00 92.94 102 VAL A C 1
ATOM 780 O O . VAL A 1 102 ? -13.220 -1.812 1.203 1.00 92.94 102 VAL A O 1
ATOM 783 N N . MET A 1 103 ? -15.101 -2.938 1.695 1.00 91.69 103 MET A N 1
ATOM 784 C CA . MET A 1 103 ? -14.951 -3.895 0.596 1.00 91.69 103 MET A CA 1
ATOM 785 C C . MET A 1 103 ? -14.953 -3.198 -0.763 1.00 91.69 103 MET A C 1
ATOM 787 O O . MET A 1 103 ? -14.051 -3.411 -1.567 1.00 91.69 103 MET A O 1
ATOM 791 N N . ASN A 1 104 ? -15.870 -2.250 -0.977 1.00 90.06 104 ASN A N 1
ATOM 792 C CA . ASN A 1 104 ? -15.874 -1.436 -2.191 1.00 90.06 104 ASN A CA 1
ATOM 793 C C . ASN A 1 104 ? -14.578 -0.629 -2.364 1.00 90.06 104 ASN A C 1
ATOM 795 O O . ASN A 1 104 ? -14.099 -0.498 -3.489 1.00 90.06 104 ASN A O 1
ATOM 799 N N . LEU A 1 105 ? -14.000 -0.097 -1.280 1.00 90.38 105 LEU A N 1
ATOM 800 C CA . LEU A 1 105 ? -12.725 0.620 -1.334 1.00 90.38 105 LEU A CA 1
ATOM 801 C C . LEU A 1 105 ? -11.577 -0.304 -1.772 1.00 90.38 105 LEU A C 1
ATOM 803 O O . LEU A 1 105 ? -10.777 0.084 -2.624 1.00 90.38 105 LEU A O 1
ATOM 807 N N . ILE A 1 106 ? -11.515 -1.520 -1.225 1.00 90.88 106 ILE A N 1
ATOM 808 C CA . ILE A 1 106 ? -10.493 -2.523 -1.557 1.00 90.88 106 ILE A CA 1
ATOM 809 C C . ILE A 1 106 ? -10.667 -3.013 -3.002 1.00 90.88 106 ILE A C 1
ATOM 811 O O . ILE A 1 106 ? -9.695 -3.057 -3.765 1.00 90.88 106 ILE A O 1
ATOM 815 N N . ASP A 1 107 ? -11.897 -3.315 -3.414 1.00 88.12 107 ASP A N 1
ATOM 816 C CA . ASP A 1 107 ? -12.210 -3.891 -4.724 1.00 88.12 107 ASP A CA 1
ATOM 817 C C . ASP A 1 107 ? -12.083 -2.886 -5.864 1.00 88.12 107 ASP A C 1
ATOM 819 O O . ASP A 1 107 ? -11.487 -3.206 -6.897 1.00 88.12 107 ASP A O 1
ATOM 823 N N . ARG A 1 108 ? -12.571 -1.655 -5.682 1.00 80.25 108 ARG A N 1
ATOM 824 C CA . ARG A 1 108 ? -12.540 -0.626 -6.732 1.00 80.25 108 ARG A CA 1
ATOM 825 C C . ARG A 1 108 ? -11.170 0.038 -6.819 1.00 80.25 108 ARG A C 1
ATOM 827 O O . ARG A 1 108 ? -10.545 -0.007 -7.876 1.00 80.25 108 ARG A O 1
ATOM 834 N N . GLY A 1 109 ? -10.630 0.502 -5.692 1.00 66.94 109 GLY A N 1
ATOM 835 C CA . GLY A 1 109 ? -9.290 1.093 -5.594 1.00 66.94 109 GLY A CA 1
ATOM 836 C C . GLY A 1 109 ? -8.935 2.104 -6.701 1.00 66.94 109 GLY A C 1
ATOM 837 O O . GLY A 1 109 ? -9.806 2.700 -7.325 1.00 66.94 109 GLY A O 1
ATOM 838 N N . ILE A 1 110 ? -7.629 2.251 -6.958 1.00 64.12 110 ILE A N 1
ATOM 839 C CA . ILE A 1 110 ? -6.979 3.288 -7.800 1.00 64.12 110 ILE A CA 1
ATOM 840 C C . ILE A 1 110 ? -7.510 3.378 -9.249 1.00 64.12 110 ILE A C 1
ATOM 842 O O . ILE A 1 110 ? -7.213 4.331 -9.959 1.00 64.12 110 ILE A O 1
ATOM 846 N N . ASN A 1 111 ? -8.310 2.411 -9.701 1.00 62.91 111 ASN A N 1
ATOM 847 C CA . ASN A 1 111 ? -8.864 2.388 -11.056 1.00 62.91 111 ASN A CA 1
ATOM 848 C C . ASN A 1 111 ? -10.139 3.231 -11.221 1.00 62.91 111 ASN A C 1
ATOM 850 O O . ASN A 1 111 ? -10.677 3.292 -12.325 1.00 62.91 111 ASN A O 1
ATOM 854 N N . CYS A 1 112 ? -10.647 3.843 -10.152 1.00 57.06 112 CYS A N 1
ATOM 855 C CA . CYS A 1 112 ? -11.758 4.781 -10.232 1.00 57.06 112 CYS A CA 1
ATOM 856 C C . CYS A 1 112 ? -11.235 6.219 -10.136 1.00 57.06 112 CYS A C 1
ATOM 858 O O . CYS A 1 112 ? -10.494 6.541 -9.214 1.00 57.06 112 CYS A O 1
ATOM 860 N N . ASP A 1 113 ? -11.693 7.090 -11.042 1.00 57.88 113 ASP A N 1
ATOM 861 C CA . ASP A 1 113 ? -11.518 8.552 -10.948 1.00 57.88 113 ASP A CA 1
ATOM 862 C C . ASP A 1 113 ? -12.180 9.145 -9.681 1.00 57.88 113 ASP A C 1
ATOM 864 O O . ASP A 1 113 ? -11.976 10.309 -9.336 1.00 57.88 113 ASP A O 1
ATOM 868 N N . GLU A 1 114 ? -12.979 8.345 -8.966 1.00 58.22 114 GLU A N 1
ATO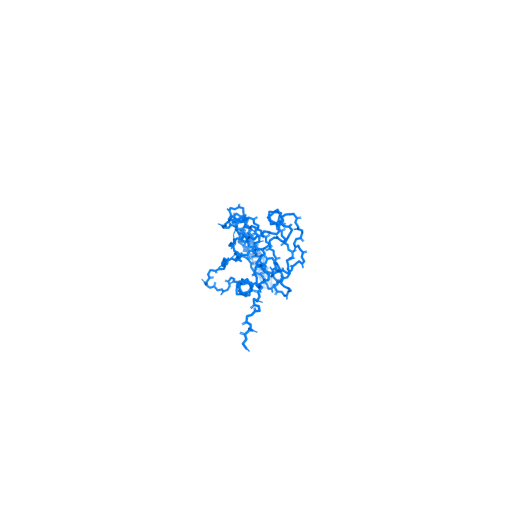M 869 C CA . GLU A 1 114 ? -13.532 8.684 -7.659 1.00 58.22 114 GLU A CA 1
ATOM 870 C C . GLU A 1 114 ? -12.493 8.548 -6.541 1.00 58.22 114 GLU A C 1
ATOM 872 O O . GLU A 1 114 ? -11.625 7.673 -6.543 1.00 58.22 114 GLU A O 1
ATOM 877 N N . ALA A 1 115 ? -12.615 9.417 -5.534 1.00 56.84 115 ALA A N 1
ATOM 878 C CA . ALA A 1 115 ? -11.710 9.445 -4.397 1.00 56.84 115 ALA A CA 1
ATOM 879 C C . ALA A 1 115 ? -11.584 8.049 -3.755 1.00 56.84 115 ALA A C 1
ATOM 881 O O . ALA A 1 115 ? -12.567 7.493 -3.264 1.00 56.84 115 ALA A O 1
ATOM 882 N N . CYS A 1 116 ? -10.356 7.514 -3.710 1.00 82.44 116 CYS A N 1
ATOM 883 C CA . CYS A 1 116 ? -9.976 6.269 -3.023 1.00 82.44 116 CYS A CA 1
ATOM 884 C C . CYS A 1 116 ? -10.041 6.417 -1.493 1.00 82.44 116 CYS A C 1
ATOM 886 O O . CYS A 1 116 ? -9.100 6.074 -0.779 1.00 82.44 116 CYS A O 1
ATOM 888 N N . LEU A 1 117 ? -11.131 6.990 -0.992 1.00 87.81 117 LEU A N 1
ATOM 889 C CA . LEU A 1 117 ? -11.272 7.511 0.349 1.00 87.81 117 LEU A CA 1
ATOM 890 C C . LEU A 1 117 ? -12.665 7.209 0.897 1.00 87.81 117 LEU A C 1
ATOM 892 O O . LEU A 1 117 ? -13.670 7.564 0.285 1.00 87.81 117 LEU A O 1
ATOM 896 N N . GLN A 1 118 ? -12.728 6.604 2.077 1.00 91.50 118 GLN A N 1
ATOM 897 C CA . GLN A 1 118 ? -13.980 6.339 2.780 1.00 91.50 118 GLN A CA 1
ATOM 898 C C . GLN A 1 118 ? -13.874 6.755 4.243 1.00 91.50 118 GLN A C 1
ATOM 900 O O . GLN A 1 118 ? -12.839 6.578 4.878 1.00 91.50 118 GLN A O 1
ATOM 905 N N . TYR A 1 119 ? -14.963 7.295 4.780 1.00 93.56 119 TYR A N 1
ATOM 906 C CA . TYR A 1 119 ? -15.114 7.521 6.214 1.00 93.56 119 TYR A CA 1
ATOM 907 C C . TYR A 1 119 ? -15.815 6.311 6.815 1.00 93.56 119 TYR A C 1
ATOM 909 O O . TYR A 1 119 ? -16.905 5.960 6.357 1.00 93.56 119 TYR A O 1
ATOM 917 N N . ILE A 1 120 ? -15.183 5.685 7.801 1.00 94.94 120 ILE A N 1
ATOM 918 C CA . ILE A 1 120 ? -15.659 4.459 8.441 1.00 94.94 120 ILE A CA 1
ATOM 919 C C . ILE A 1 120 ? -15.489 4.556 9.954 1.00 94.94 120 ILE A C 1
ATOM 921 O O . ILE A 1 120 ? -14.591 5.243 10.448 1.00 94.94 120 ILE A O 1
ATOM 925 N N . SER A 1 121 ? -16.323 3.836 10.693 1.00 94.81 121 SER A N 1
ATOM 926 C CA . SER A 1 121 ? -16.126 3.635 12.125 1.00 94.81 121 SER A CA 1
ATOM 927 C C . SER A 1 121 ? -15.362 2.326 12.355 1.00 94.81 121 SER A C 1
ATOM 929 O O . SER A 1 121 ? -15.792 1.260 11.910 1.00 94.81 121 SER A O 1
ATOM 931 N N . CYS A 1 122 ? -14.243 2.396 13.073 1.00 94.12 122 CYS A N 1
ATOM 932 C CA . CYS A 1 122 ? -13.474 1.228 13.500 1.00 94.12 122 CYS A CA 1
ATOM 933 C C . CYS A 1 122 ? -13.786 0.864 14.952 1.00 94.12 122 CYS A C 1
ATOM 935 O O . CYS A 1 122 ? -14.186 1.718 15.748 1.00 94.12 122 CYS A O 1
ATOM 937 N N . ARG A 1 123 ? -13.585 -0.409 15.296 1.00 92.31 123 ARG A N 1
ATOM 938 C CA . ARG A 1 123 ? -13.713 -0.945 16.651 1.00 92.31 123 ARG A CA 1
ATOM 939 C C . ARG A 1 123 ? -12.368 -1.509 17.097 1.00 92.31 123 ARG A C 1
ATOM 941 O O . ARG A 1 123 ? -11.820 -2.391 16.449 1.00 92.31 123 ARG A O 1
ATOM 948 N N . ALA A 1 124 ? -11.869 -1.023 18.226 1.00 90.19 124 ALA A N 1
ATOM 949 C CA . ALA A 1 124 ? -10.749 -1.625 18.931 1.00 90.19 124 ALA A CA 1
ATOM 950 C C . ALA A 1 124 ? -11.305 -2.564 20.007 1.00 90.19 124 ALA A C 1
ATOM 952 O O . ALA A 1 124 ? -11.790 -2.114 21.047 1.00 90.19 124 ALA A O 1
ATOM 953 N N . GLU A 1 125 ? -11.269 -3.869 19.739 1.00 86.31 125 GLU A N 1
ATOM 954 C CA . GLU A 1 125 ? -11.879 -4.892 20.595 1.00 86.31 125 GLU A CA 1
ATOM 955 C C . GLU A 1 125 ? -11.277 -4.883 22.005 1.00 86.31 125 GLU A C 1
ATOM 957 O O . GLU A 1 125 ? -12.002 -4.770 22.996 1.00 86.31 125 GLU A O 1
ATOM 962 N N . ARG A 1 126 ? -9.942 -4.846 22.098 1.00 85.75 126 ARG A N 1
ATOM 963 C CA . ARG A 1 126 ? -9.208 -4.833 23.370 1.00 85.75 126 ARG A CA 1
ATOM 964 C C . ARG A 1 126 ? -9.576 -3.678 24.299 1.00 85.75 126 ARG A C 1
ATOM 966 O O . ARG A 1 126 ? -9.563 -3.842 25.516 1.00 85.75 126 ARG A O 1
ATOM 973 N N . THR A 1 127 ? -9.860 -2.502 23.747 1.00 84.50 127 THR A N 1
ATOM 974 C CA . THR A 1 127 ? -10.235 -1.324 24.542 1.00 84.50 127 THR A CA 1
ATOM 975 C C . THR A 1 127 ? -11.744 -1.145 24.636 1.00 84.50 127 THR A C 1
ATOM 977 O O . THR A 1 127 ? -12.192 -0.288 25.392 1.00 84.50 127 THR A O 1
ATOM 980 N N . SER A 1 128 ? -12.528 -1.943 23.899 1.00 87.25 128 SER A N 1
ATOM 981 C CA . SER A 1 128 ? -13.974 -1.763 23.740 1.00 87.25 128 SER A CA 1
ATOM 982 C C . SER A 1 128 ? -14.337 -0.331 23.329 1.00 87.25 128 SER A C 1
ATOM 984 O O . SER A 1 128 ? -15.351 0.222 23.767 1.00 87.25 128 SER A O 1
ATOM 986 N N . LYS A 1 129 ? -13.504 0.278 22.475 1.00 89.69 129 LYS A N 1
ATOM 987 C CA . LYS A 1 129 ? -13.709 1.629 21.946 1.00 89.69 129 LYS A CA 1
ATOM 988 C C . LYS A 1 129 ? -14.012 1.597 20.462 1.00 89.69 129 LYS A C 1
ATOM 990 O O . LYS A 1 129 ? -13.528 0.746 19.717 1.00 89.69 129 LYS A O 1
ATOM 995 N N . THR A 1 130 ? -14.781 2.582 20.032 1.00 92.88 130 THR A N 1
ATOM 996 C CA . THR A 1 130 ? -15.024 2.874 18.625 1.00 92.88 130 THR A CA 1
ATOM 997 C C . THR A 1 130 ? -14.491 4.254 18.291 1.00 92.88 130 THR A C 1
ATOM 999 O O . THR A 1 130 ? -14.481 5.154 19.131 1.00 92.88 130 THR A O 1
ATOM 1002 N N . PHE A 1 131 ? -14.010 4.428 17.069 1.00 93.44 131 PHE A N 1
ATOM 1003 C CA . PHE A 1 131 ? -13.535 5.722 16.600 1.00 93.44 131 PHE A CA 1
ATOM 1004 C C . PHE A 1 131 ? -13.819 5.885 15.116 1.00 93.44 131 PHE A C 1
ATOM 1006 O O . PHE A 1 131 ? -13.771 4.930 14.339 1.00 93.44 131 PHE A O 1
ATOM 1013 N N . ASP A 1 132 ? -14.112 7.121 14.729 1.00 94.44 132 ASP A N 1
ATOM 1014 C CA . ASP A 1 132 ? -14.331 7.473 13.337 1.00 94.44 132 ASP A CA 1
ATOM 1015 C C . ASP A 1 132 ? -12.988 7.772 12.675 1.00 94.44 132 ASP A C 1
ATOM 1017 O O . ASP A 1 132 ? -12.162 8.545 13.180 1.00 94.44 132 ASP A O 1
ATOM 1021 N N . CYS A 1 133 ? -12.763 7.148 11.526 1.00 94.50 133 CYS A N 1
ATOM 1022 C CA . CYS A 1 133 ? -11.535 7.293 10.775 1.00 94.50 133 CYS A CA 1
ATOM 1023 C C . CYS A 1 133 ? -11.797 7.457 9.280 1.00 94.50 133 CYS A C 1
ATOM 1025 O O . CYS A 1 133 ? -12.850 7.124 8.733 1.00 94.50 133 CYS A O 1
ATOM 1027 N N . LYS A 1 134 ? -10.796 8.018 8.620 1.00 93.56 134 LYS A N 1
ATOM 1028 C CA . LYS A 1 134 ? -10.696 8.153 7.181 1.00 93.56 134 LYS A CA 1
ATOM 1029 C C . LYS A 1 134 ? -9.760 7.054 6.702 1.00 93.56 134 LYS A C 1
ATOM 1031 O O . LYS A 1 134 ? -8.589 7.037 7.078 1.00 93.56 134 LYS A O 1
ATOM 1036 N N . LEU A 1 135 ? -10.284 6.145 5.897 1.00 92.69 135 LEU A N 1
ATOM 1037 C CA . LEU A 1 135 ? -9.535 5.067 5.276 1.00 92.69 135 LEU A CA 1
ATOM 1038 C C . LEU A 1 135 ? -9.218 5.457 3.831 1.00 92.69 135 LEU A C 1
ATOM 1040 O O . LEU A 1 135 ? -10.117 5.836 3.076 1.00 92.69 135 LEU A O 1
ATOM 1044 N N . PHE A 1 136 ? -7.949 5.375 3.446 1.00 90.06 136 PHE A N 1
ATOM 1045 C CA . PHE A 1 136 ? -7.485 5.728 2.107 1.00 90.06 136 PHE A CA 1
ATOM 1046 C C . PHE A 1 136 ? -6.665 4.593 1.495 1.00 90.06 136 PHE A C 1
ATOM 1048 O O . PHE A 1 136 ? -5.707 4.121 2.102 1.00 90.06 136 PHE A O 1
ATOM 1055 N N . CYS A 1 137 ? -7.018 4.161 0.282 1.00 90.81 137 CYS A N 1
ATOM 1056 C CA . CYS A 1 137 ? -6.223 3.189 -0.467 1.00 90.81 137 CYS A CA 1
ATOM 1057 C C . CYS A 1 137 ? -5.233 3.929 -1.367 1.00 90.81 137 CYS A C 1
ATOM 1059 O O . CYS A 1 137 ? -5.621 4.499 -2.384 1.00 90.81 137 CYS A O 1
ATOM 1061 N N . TYR A 1 138 ? -3.957 3.925 -0.984 1.00 84.88 138 TYR A N 1
ATOM 1062 C CA . TYR A 1 138 ? -2.918 4.694 -1.679 1.00 84.88 138 TYR A CA 1
ATOM 1063 C C . TYR A 1 138 ? -2.114 3.864 -2.678 1.00 84.88 138 TYR A C 1
ATOM 1065 O O . TYR A 1 138 ? -1.522 4.409 -3.606 1.00 84.88 138 TYR A O 1
ATOM 1073 N N . MET A 1 139 ? -2.067 2.545 -2.494 1.00 87.00 139 MET A N 1
ATOM 1074 C CA . MET A 1 139 ? -1.359 1.645 -3.394 1.00 87.00 139 MET A CA 1
ATOM 1075 C C . MET A 1 139 ? -2.111 0.322 -3.488 1.00 87.00 139 MET A C 1
ATOM 1077 O O . MET A 1 139 ? -2.559 -0.227 -2.487 1.00 87.00 139 MET A O 1
ATOM 1081 N N . LYS A 1 140 ? -2.232 -0.220 -4.698 1.00 88.88 140 LYS A N 1
ATOM 1082 C CA . LYS A 1 140 ? -2.908 -1.493 -4.944 1.00 88.88 140 LYS A CA 1
ATOM 1083 C C . LYS A 1 140 ? -2.113 -2.322 -5.943 1.00 88.88 140 LYS A C 1
ATOM 1085 O O . LYS A 1 140 ? -1.665 -1.814 -6.966 1.00 88.88 140 LYS A O 1
ATOM 1090 N N . SER A 1 141 ? -1.933 -3.599 -5.631 1.00 88.88 141 SER A N 1
ATOM 1091 C CA . SER A 1 141 ? -1.385 -4.616 -6.525 1.00 88.88 141 SER A CA 1
ATOM 1092 C C . SER A 1 141 ? -2.474 -5.632 -6.891 1.00 88.88 141 SER A C 1
ATOM 1094 O O . SER A 1 141 ? -3.633 -5.481 -6.517 1.00 88.88 141 SER A O 1
ATOM 1096 N N . ARG A 1 142 ? -2.118 -6.694 -7.623 1.00 89.56 142 ARG A N 1
ATOM 1097 C CA . ARG A 1 142 ? -3.063 -7.772 -7.974 1.00 89.56 142 ARG A CA 1
ATOM 1098 C C . ARG A 1 142 ? -3.548 -8.590 -6.773 1.00 89.56 142 ARG A C 1
ATOM 1100 O O . ARG A 1 142 ? -4.534 -9.305 -6.899 1.00 89.56 142 ARG A O 1
ATOM 1107 N N . SER A 1 143 ? -2.820 -8.558 -5.662 1.00 92.44 143 SER A N 1
ATOM 1108 C CA . SER A 1 143 ? -3.097 -9.392 -4.488 1.00 92.44 143 SER A CA 1
ATOM 1109 C C . SER A 1 143 ? -3.117 -8.618 -3.179 1.00 92.44 143 SER A C 1
ATOM 1111 O O . SER A 1 143 ? -3.541 -9.170 -2.172 1.00 92.44 143 SER A O 1
ATOM 1113 N N . VAL A 1 144 ? -2.650 -7.369 -3.162 1.00 93.62 144 VAL A N 1
ATOM 1114 C CA . VAL A 1 144 ? -2.503 -6.595 -1.928 1.00 93.62 144 VAL A CA 1
ATOM 1115 C C . VAL A 1 144 ? -3.014 -5.178 -2.132 1.00 93.62 144 VAL A C 1
ATOM 1117 O O . VAL A 1 144 ? -2.586 -4.494 -3.063 1.00 93.62 144 VAL A O 1
ATOM 1120 N N . ALA A 1 145 ? -3.873 -4.725 -1.226 1.00 92.94 145 ALA A N 1
ATOM 1121 C CA . ALA A 1 145 ? -4.270 -3.331 -1.095 1.00 92.94 145 ALA A CA 1
ATOM 1122 C C . ALA A 1 145 ? -3.557 -2.712 0.112 1.00 92.94 145 ALA A C 1
ATOM 1124 O O . ALA A 1 145 ? -3.618 -3.242 1.219 1.00 92.94 145 ALA A O 1
ATOM 1125 N N . TRP A 1 146 ? -2.876 -1.593 -0.103 1.00 92.50 146 TRP A N 1
ATOM 1126 C CA . TRP A 1 146 ? -2.249 -0.804 0.947 1.00 92.50 146 TRP A CA 1
ATOM 1127 C C . TRP A 1 146 ? -3.171 0.343 1.331 1.00 92.50 146 TRP A C 1
ATOM 1129 O O . TRP A 1 146 ? -3.600 1.138 0.485 1.00 92.50 146 TRP A O 1
ATOM 1139 N N . LEU A 1 147 ? -3.477 0.403 2.618 1.00 92.56 147 LEU A N 1
ATOM 1140 C CA . LEU A 1 147 ? -4.454 1.303 3.198 1.00 92.56 147 LEU A CA 1
ATOM 1141 C C . LEU A 1 147 ? -3.781 2.147 4.279 1.00 92.56 147 LEU A C 1
ATOM 1143 O O . LEU A 1 147 ? -2.955 1.653 5.050 1.00 92.56 147 LEU A O 1
ATOM 1147 N N . THR A 1 148 ? -4.141 3.423 4.342 1.00 92.75 148 THR A N 1
ATOM 1148 C CA . THR A 1 148 ? -3.817 4.299 5.466 1.00 92.75 148 THR A CA 1
ATOM 1149 C C . THR A 1 148 ? -5.082 4.634 6.227 1.00 92.75 148 THR A C 1
ATOM 1151 O O . THR A 1 148 ? -6.154 4.800 5.643 1.00 92.75 148 THR A O 1
ATOM 1154 N N . LEU A 1 149 ? -4.942 4.739 7.541 1.00 93.25 149 LEU A N 1
ATOM 1155 C CA . LEU A 1 149 ? -5.997 5.135 8.449 1.00 93.25 149 LEU A CA 1
ATOM 1156 C C . LEU A 1 149 ? -5.601 6.452 9.109 1.00 93.25 149 LEU A C 1
ATOM 1158 O O . LEU A 1 149 ? -4.513 6.587 9.674 1.00 93.25 149 LEU A O 1
ATOM 1162 N N . GLN A 1 150 ? -6.506 7.420 9.051 1.00 93.50 150 GLN A N 1
ATOM 1163 C CA . GLN A 1 150 ? -6.398 8.689 9.757 1.00 93.50 150 GLN A CA 1
ATOM 1164 C C . GLN A 1 150 ? -7.573 8.825 10.719 1.00 93.50 150 GLN A C 1
ATOM 1166 O O . GLN A 1 150 ? -8.727 8.730 10.309 1.00 93.50 150 GLN A O 1
ATOM 1171 N N . VAL A 1 151 ? -7.300 9.051 11.996 1.00 93.06 151 VAL A N 1
ATOM 1172 C CA . VAL A 1 151 ? -8.347 9.252 13.002 1.00 93.06 151 VAL A CA 1
ATOM 1173 C C . VAL A 1 151 ? -8.933 10.651 12.816 1.00 93.06 151 VAL A C 1
ATOM 1175 O O . VAL A 1 151 ? -8.189 11.625 12.720 1.00 93.06 151 VAL A O 1
ATOM 1178 N N . VAL A 1 152 ? -10.261 10.752 12.723 1.00 91.12 152 VAL A N 1
ATOM 1179 C CA . VAL A 1 152 ? -10.969 12.024 12.471 1.00 91.12 152 VAL A CA 1
ATOM 1180 C C . VAL A 1 152 ? -11.742 12.501 13.704 1.00 91.12 152 VAL A C 1
ATOM 1182 O O . VAL A 1 152 ? -12.034 13.688 13.813 1.00 91.12 152 VAL A O 1
ATOM 1185 N N . GLY A 1 153 ? -12.050 11.609 14.649 1.00 83.31 153 GLY A N 1
ATOM 1186 C CA . GLY A 1 153 ? -12.807 11.930 15.861 1.00 83.31 153 GLY A CA 1
ATOM 1187 C C . GLY A 1 153 ? -12.183 11.386 17.144 1.00 83.31 153 GLY A C 1
ATOM 1188 O O . GLY A 1 153 ? -11.185 10.670 17.125 1.00 83.31 153 GLY A O 1
ATOM 1189 N N . GLU A 1 154 ? -12.802 11.725 18.272 1.00 84.25 154 GLU A N 1
ATOM 1190 C CA . GLU A 1 154 ? -12.432 11.182 19.580 1.00 84.25 154 GLU A CA 1
ATOM 1191 C C . GLU A 1 154 ? -12.823 9.703 19.698 1.00 84.25 154 GLU A C 1
ATOM 1193 O O . GLU A 1 154 ? -13.832 9.264 19.137 1.00 84.25 154 GLU A O 1
ATOM 1198 N N . MET A 1 155 ? -12.035 8.935 20.455 1.00 83.19 155 MET A N 1
ATOM 1199 C CA . MET A 1 155 ? -12.401 7.565 20.806 1.00 83.19 155 MET A CA 1
ATOM 1200 C C . MET A 1 155 ? -13.604 7.584 21.748 1.00 83.19 155 MET A C 1
ATOM 1202 O O . MET A 1 155 ? -13.542 8.169 22.828 1.00 83.19 155 MET A O 1
ATOM 1206 N N . ARG A 1 156 ? -14.680 6.910 21.348 1.00 86.12 156 ARG A N 1
ATOM 1207 C CA . ARG A 1 156 ? -15.907 6.768 22.131 1.00 86.12 156 ARG A CA 1
ATOM 1208 C C . ARG A 1 156 ? -15.983 5.362 22.694 1.00 86.12 156 ARG A C 1
ATOM 1210 O O . ARG A 1 156 ? -15.694 4.392 21.990 1.00 86.12 156 ARG A O 1
ATOM 1217 N N . ASP A 1 157 ? -16.400 5.246 23.946 1.00 82.94 157 ASP A N 1
ATOM 1218 C CA . ASP A 1 157 ? -16.703 3.940 24.516 1.00 82.94 157 ASP A CA 1
ATOM 1219 C C . ASP A 1 157 ? -17.882 3.329 23.760 1.00 82.94 157 ASP A C 1
ATOM 1221 O O . ASP A 1 157 ? -18.833 4.022 23.380 1.00 82.94 157 ASP A O 1
ATOM 1225 N N . THR A 1 158 ? -17.799 2.028 23.488 1.00 72.50 158 THR A N 1
ATOM 1226 C CA . THR A 1 158 ? -18.901 1.333 22.828 1.00 72.50 158 THR A CA 1
ATOM 1227 C C . THR A 1 158 ? -20.051 1.279 23.824 1.00 72.50 158 THR A C 1
ATOM 1229 O O . THR A 1 158 ? -20.013 0.504 24.778 1.00 72.50 158 THR A O 1
ATOM 1232 N N . VAL A 1 159 ? -21.065 2.124 23.637 1.00 64.88 159 VAL A N 1
ATOM 1233 C CA . VAL A 1 159 ? -22.321 1.973 24.368 1.00 64.88 159 VAL A CA 1
ATOM 1234 C C . VAL A 1 159 ? -22.892 0.647 23.891 1.00 64.88 159 VAL A C 1
ATOM 1236 O O . VAL A 1 159 ? -23.331 0.532 22.749 1.00 64.88 159 VAL A O 1
ATOM 1239 N N . LEU A 1 160 ? -22.789 -0.383 24.731 1.00 57.19 160 LEU A N 1
ATOM 1240 C CA . LEU A 1 160 ? -23.531 -1.618 24.544 1.00 57.19 160 LEU A CA 1
ATOM 1241 C C . LEU A 1 160 ? -24.999 -1.201 24.533 1.00 57.19 160 LEU A C 1
ATOM 1243 O O . LEU A 1 160 ? -25.573 -0.932 25.587 1.00 57.19 160 LEU A O 1
ATOM 1247 N N . GLU A 1 161 ? -25.582 -1.068 23.342 1.00 54.56 161 GLU A N 1
ATOM 1248 C CA . GLU A 1 161 ? -27.028 -1.051 23.200 1.00 54.56 161 GLU A CA 1
ATOM 1249 C C . GLU A 1 161 ? -27.493 -2.367 23.816 1.00 54.56 161 GLU A C 1
ATOM 1251 O O . GLU A 1 161 ? -27.308 -3.446 23.250 1.00 54.56 161 GLU A O 1
ATOM 1256 N N . GLY A 1 162 ? -27.968 -2.284 25.061 1.00 48.09 162 GLY A N 1
ATOM 1257 C CA . GLY A 1 162 ? -28.543 -3.422 25.752 1.00 48.09 162 GLY A CA 1
ATOM 1258 C C . GLY A 1 162 ? -29.634 -4.028 24.871 1.00 48.09 162 GLY A C 1
ATOM 1259 O O . GLY A 1 162 ? -30.228 -3.305 24.063 1.00 48.09 162 GLY A O 1
ATOM 1260 N N . PRO A 1 163 ? -29.900 -5.340 24.993 1.00 50.22 163 PRO A N 1
ATOM 1261 C CA . PRO A 1 163 ? -30.990 -5.954 24.256 1.00 50.22 163 PRO A CA 1
ATOM 1262 C C . PRO A 1 163 ? -32.233 -5.101 24.488 1.00 50.22 163 PRO A C 1
ATOM 1264 O O . PRO A 1 163 ? -32.592 -4.836 25.635 1.00 50.22 163 PRO A O 1
ATOM 1267 N N . VAL A 1 164 ? -32.830 -4.606 23.402 1.00 57.38 164 VAL A N 1
ATOM 1268 C CA . VAL A 1 164 ? -34.113 -3.912 23.450 1.00 57.38 164 VAL A CA 1
ATOM 1269 C C . VAL A 1 164 ? -35.071 -4.893 24.102 1.00 57.38 164 VAL A C 1
ATOM 1271 O O . VAL A 1 164 ? -35.507 -5.850 23.463 1.00 57.38 164 VAL A O 1
ATOM 1274 N N . SER A 1 165 ? -35.326 -4.703 25.395 1.00 54.03 165 SER A N 1
ATOM 1275 C CA . SER A 1 165 ? -36.342 -5.430 26.130 1.00 54.03 165 SER A CA 1
ATOM 1276 C C . SER A 1 165 ? -37.649 -5.152 25.404 1.00 54.03 165 SER A C 1
ATOM 1278 O O . SER A 1 165 ? -38.232 -4.076 25.543 1.00 54.03 165 SER A O 1
ATOM 1280 N N . GLN A 1 166 ? -38.060 -6.085 24.547 1.00 51.84 166 GLN A N 1
ATOM 1281 C CA . GLN A 1 166 ? -39.401 -6.124 23.998 1.00 51.84 166 GLN A CA 1
ATOM 1282 C C . GLN A 1 166 ? -40.324 -6.252 25.203 1.00 51.84 166 GLN A C 1
ATOM 1284 O O . GLN A 1 166 ? -40.469 -7.331 25.769 1.00 51.84 166 GLN A O 1
ATOM 1289 N N . ASN A 1 167 ? -40.866 -5.121 25.650 1.00 52.19 167 ASN A N 1
ATOM 1290 C CA . ASN A 1 167 ? -41.895 -5.105 26.669 1.00 52.19 167 ASN A CA 1
ATOM 1291 C C . ASN A 1 167 ? -43.060 -5.948 26.150 1.00 52.19 167 ASN A C 1
ATOM 1293 O O . ASN A 1 167 ? -43.723 -5.588 25.176 1.00 52.19 167 ASN A O 1
ATOM 1297 N N . GLU A 1 168 ? -43.270 -7.076 26.822 1.00 54.06 168 GL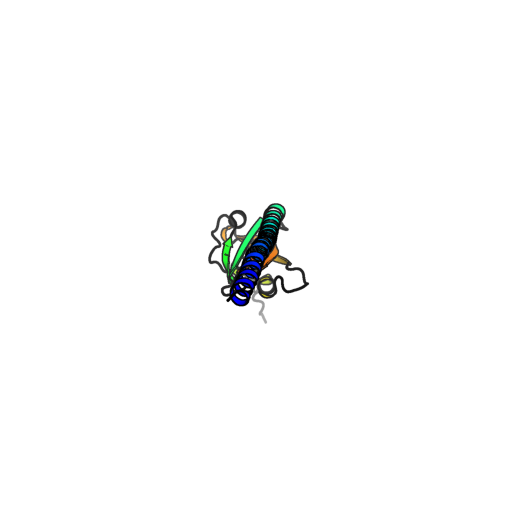U A N 1
ATOM 1298 C CA . GLU A 1 168 ? -44.501 -7.844 26.819 1.00 54.06 168 GLU A CA 1
ATOM 1299 C C . GLU A 1 168 ? -45.666 -6.886 27.092 1.00 54.06 168 GLU A C 1
ATOM 1301 O O . GLU A 1 168 ? -45.834 -6.352 28.187 1.00 54.06 168 GLU A O 1
ATOM 1306 N N . GLY A 1 169 ? -46.449 -6.622 26.052 1.00 59.31 169 GLY A N 1
ATOM 1307 C CA . GLY A 1 169 ? -47.622 -5.762 26.096 1.00 59.31 169 GLY A CA 1
ATOM 1308 C C . GLY A 1 169 ? -48.764 -6.390 25.315 1.00 59.31 169 GLY A C 1
ATOM 1309 O O . GLY A 1 169 ? -49.286 -5.773 24.395 1.00 59.31 169 GLY A O 1
ATOM 1310 N N . ALA A 1 170 ? -49.123 -7.630 25.651 1.00 49.88 170 ALA A N 1
ATOM 1311 C CA . ALA A 1 170 ? -50.342 -8.280 25.182 1.00 49.88 170 ALA A CA 1
ATOM 1312 C C . ALA A 1 170 ? -51.168 -8.731 26.395 1.00 49.88 170 ALA A C 1
ATOM 1314 O O . ALA A 1 170 ? -51.198 -9.904 26.751 1.00 49.88 170 ALA A O 1
ATOM 1315 N N . SER A 1 171 ? -51.816 -7.756 27.034 1.00 61.16 171 SER A N 1
ATOM 1316 C CA . SER A 1 171 ? -52.994 -7.986 27.870 1.00 61.16 171 SER A CA 1
ATOM 1317 C C . SER A 1 171 ? -54.211 -7.517 27.080 1.00 61.16 171 SER A C 1
ATOM 1319 O O . SER A 1 171 ? -54.345 -6.322 26.809 1.00 61.16 171 SER A O 1
ATOM 1321 N N . GLY A 1 172 ? -55.066 -8.466 26.710 1.00 56.88 172 GLY A N 1
ATOM 1322 C CA . GLY A 1 172 ? -56.363 -8.272 26.068 1.00 56.88 172 GLY A CA 1
ATOM 1323 C C . GLY A 1 172 ? -57.098 -9.596 26.016 1.00 56.88 172 GLY A C 1
ATOM 1324 O O . GLY A 1 172 ? -56.641 -10.458 25.238 1.00 56.88 172 GLY A O 1
#

Foldseek 3Di:
DVVVVVVVVVVVVVVVVCCVPVVVVVVVVVVVVVCVVVVVVVVLVVVVVVCCVPFFLWKFKAWLVPQFTQGIDPSRCVVLVNDDRGGPHPVQQFDVVCSVVVNCLQVCDPVDPDFSKDWTWTANPVQQKIFIWIKGFPDDDPTMTMIGIGTDDDIDHPPPPPPPPPPPDDDD

Sequence (172 aa):
MMWLVLYLNVVQASVVAFFMLGLPILIITLSLVTDTVCSSCYSNVRANETLLKTFSNGAFAVDMRSGSIRHASVSMLELFGGENMVGYDIIDLVVPKDHCRVMNLIDRGINCDEACLQYISCRAERTSKTFDCKLFCYMKSRSVAWLTLQVVGEMRDTVLEGPVSQNEGASG

Radius of gyration: 29.48 Å; chains: 1; bounding box: 100×27×83 Å

Secondary structure (DSSP, 8-state):
-HHHHHHHHHHHHHHHHHHHHHHHHHHHHHHHHHHHHHHHHHHHHHHHHHHHHHH-SEEEEEETTT-BEEEE-HHHHHHTTT---TTSBGGGGB-GGGHHHHHHHHHHGGGSSS-SEEEEEEEETTTTEEEEEEEEEEEE-SSEEEEEEEE-S--EE---------------

pLDDT: mean 86.35, std 12.19, range [48.09, 97.19]